Protein AF-A0A7C3XHL3-F1 (afdb_monomer_lite)

Structure (mmCIF, N/CA/C/O backbone):
data_AF-A0A7C3XHL3-F1
#
_entry.id   AF-A0A7C3XHL3-F1
#
loop_
_atom_site.group_PDB
_atom_site.id
_atom_site.type_symbol
_atom_site.label_atom_id
_atom_site.label_alt_id
_atom_site.label_comp_id
_atom_site.label_asym_id
_atom_site.label_entity_id
_atom_site.label_seq_id
_atom_site.pdbx_PDB_ins_code
_atom_site.Cartn_x
_atom_site.Cartn_y
_atom_site.Cartn_z
_atom_site.occupancy
_atom_site.B_iso_or_equiv
_atom_site.auth_seq_id
_atom_site.auth_comp_id
_atom_site.auth_asym_id
_atom_site.auth_atom_id
_atom_site.pdbx_PDB_model_num
ATOM 1 N N . MET A 1 1 ? -3.920 -27.253 0.991 1.00 56.31 1 MET A N 1
ATOM 2 C CA . MET A 1 1 ? -2.961 -26.558 0.097 1.00 56.31 1 MET A CA 1
ATOM 3 C C . MET A 1 1 ? -2.006 -25.718 0.935 1.00 56.31 1 MET A C 1
ATOM 5 O O . MET A 1 1 ? -2.482 -24.913 1.726 1.00 56.31 1 MET A O 1
ATOM 9 N N . ARG A 1 2 ? -0.683 -25.889 0.796 1.00 59.62 2 ARG A N 1
ATOM 10 C CA . ARG A 1 2 ? 0.287 -24.942 1.378 1.00 59.62 2 ARG A CA 1
ATOM 11 C C . ARG A 1 2 ? 0.294 -23.674 0.519 1.00 59.62 2 ARG A C 1
ATOM 13 O O . ARG A 1 2 ? 0.451 -23.776 -0.693 1.00 59.62 2 ARG A O 1
ATOM 20 N N . ARG A 1 3 ? 0.099 -22.502 1.129 1.00 81.25 3 ARG A N 1
ATOM 21 C CA . ARG A 1 3 ? 0.251 -21.213 0.437 1.00 81.25 3 ARG A CA 1
ATOM 22 C C . ARG A 1 3 ? 1.747 -20.973 0.205 1.00 81.25 3 ARG A C 1
ATOM 24 O O . ARG A 1 3 ? 2.517 -21.032 1.158 1.00 81.25 3 ARG A O 1
ATOM 31 N N . GLN A 1 4 ? 2.151 -20.752 -1.044 1.00 85.06 4 GLN A N 1
ATOM 32 C CA . GLN A 1 4 ? 3.506 -20.325 -1.401 1.00 85.06 4 GLN A CA 1
ATOM 33 C C . GLN A 1 4 ? 3.474 -18.848 -1.799 1.00 85.06 4 GLN A C 1
ATOM 35 O O . GLN A 1 4 ? 2.579 -18.428 -2.530 1.00 85.06 4 GLN A O 1
ATOM 40 N N . THR A 1 5 ? 4.462 -18.083 -1.336 1.00 85.38 5 THR A N 1
ATOM 41 C CA . THR A 1 5 ? 4.621 -16.653 -1.636 1.00 85.38 5 THR A CA 1
ATOM 42 C C . THR A 1 5 ? 5.980 -16.424 -2.291 1.00 85.38 5 THR A C 1
ATOM 44 O O . THR A 1 5 ? 6.978 -16.999 -1.857 1.00 85.38 5 THR A O 1
ATOM 47 N N . LYS A 1 6 ? 6.034 -15.579 -3.326 1.00 85.69 6 LYS A N 1
ATOM 48 C CA . LYS A 1 6 ? 7.278 -15.213 -4.019 1.00 85.69 6 LYS A CA 1
ATOM 49 C C . LYS A 1 6 ? 7.897 -13.969 -3.375 1.00 85.69 6 LYS A C 1
ATOM 51 O O . LYS A 1 6 ? 7.227 -12.949 -3.263 1.00 85.69 6 LYS A O 1
ATOM 56 N N . ILE A 1 7 ? 9.177 -14.040 -3.012 1.00 90.00 7 ILE A N 1
ATOM 57 C CA . ILE A 1 7 ? 9.982 -12.887 -2.576 1.00 90.00 7 ILE A CA 1
ATOM 58 C C . ILE A 1 7 ? 10.912 -12.502 -3.732 1.00 90.00 7 ILE A C 1
ATOM 60 O O . ILE A 1 7 ? 11.568 -13.372 -4.306 1.00 90.00 7 ILE A O 1
ATOM 64 N N . VAL A 1 8 ? 10.956 -11.219 -4.099 1.00 89.50 8 VAL A N 1
ATOM 65 C CA . VAL A 1 8 ? 11.791 -10.700 -5.197 1.00 89.50 8 VAL A CA 1
ATOM 66 C C . VAL A 1 8 ? 12.694 -9.592 -4.661 1.00 89.50 8 VAL A C 1
ATOM 68 O O . VAL A 1 8 ? 12.210 -8.676 -4.001 1.00 89.50 8 VAL A O 1
ATOM 71 N N . ILE A 1 9 ? 13.999 -9.677 -4.936 1.00 92.19 9 ILE A N 1
ATOM 72 C CA . ILE A 1 9 ? 15.020 -8.724 -4.473 1.00 92.19 9 ILE A CA 1
ATOM 73 C C . ILE A 1 9 ? 15.842 -8.267 -5.682 1.00 92.19 9 ILE A C 1
ATOM 75 O O . ILE A 1 9 ? 16.290 -9.088 -6.478 1.00 92.19 9 ILE A O 1
ATOM 79 N N . GLY A 1 10 ? 16.027 -6.956 -5.832 1.00 91.19 10 GLY A N 1
ATOM 80 C CA . GLY A 1 10 ? 16.708 -6.353 -6.975 1.00 91.19 10 GLY A CA 1
ATOM 81 C C . GLY A 1 10 ? 16.701 -4.826 -6.905 1.00 91.19 10 GLY A C 1
ATOM 82 O O . GLY A 1 10 ? 16.118 -4.238 -5.995 1.00 91.19 10 GLY A O 1
ATOM 83 N N . ARG A 1 11 ? 17.361 -4.168 -7.864 1.00 92.50 11 ARG A N 1
ATOM 84 C CA . ARG A 1 11 ? 17.395 -2.698 -7.948 1.00 92.50 11 ARG A CA 1
ATOM 85 C C . ARG A 1 11 ? 16.156 -2.177 -8.676 1.00 92.50 11 ARG A C 1
ATOM 87 O O . ARG A 1 11 ? 15.759 -2.749 -9.683 1.00 92.50 11 ARG A O 1
ATOM 94 N N . ASN A 1 12 ? 15.591 -1.071 -8.188 1.00 89.44 12 ASN A N 1
ATOM 95 C CA . ASN A 1 12 ? 14.476 -0.345 -8.812 1.00 89.44 12 ASN A CA 1
ATOM 96 C C . ASN A 1 12 ? 13.196 -1.166 -9.064 1.00 89.44 12 ASN A C 1
ATOM 98 O O . ASN A 1 12 ? 12.398 -0.794 -9.913 1.00 89.44 12 ASN A O 1
ATOM 102 N N . LEU A 1 13 ? 12.942 -2.245 -8.315 1.00 89.06 13 LEU A N 1
ATOM 103 C CA . LEU A 1 13 ? 11.772 -3.110 -8.541 1.00 89.06 13 LEU A CA 1
ATOM 104 C C . LEU A 1 13 ? 10.427 -2.368 -8.497 1.00 89.06 13 LEU A C 1
ATOM 106 O O . LEU A 1 13 ? 9.476 -2.775 -9.159 1.00 89.06 13 LEU A O 1
ATOM 110 N N . GLN A 1 14 ? 10.350 -1.271 -7.744 1.00 86.38 14 GLN A N 1
ATOM 111 C CA . GLN A 1 14 ? 9.159 -0.438 -7.627 1.00 86.38 14 GLN A CA 1
ATOM 112 C C . GLN A 1 14 ? 8.715 0.189 -8.957 1.00 86.38 14 GLN A C 1
ATOM 114 O O . GLN A 1 14 ? 7.529 0.449 -9.121 1.00 86.38 14 GLN A O 1
ATOM 119 N N . THR A 1 15 ? 9.622 0.398 -9.923 1.00 86.81 15 THR A N 1
ATOM 120 C CA . THR A 1 15 ? 9.246 0.915 -11.255 1.00 86.81 15 THR A CA 1
ATOM 121 C C . THR A 1 15 ? 8.487 -0.118 -12.081 1.00 86.81 15 THR A C 1
ATOM 123 O O . THR A 1 15 ? 7.773 0.237 -13.009 1.00 86.81 15 THR A O 1
ATOM 126 N N . ASP A 1 16 ? 8.631 -1.391 -11.720 1.00 85.12 16 ASP A N 1
ATOM 127 C CA . ASP A 1 16 ? 8.070 -2.552 -12.400 1.00 85.12 16 ASP A CA 1
ATOM 128 C C . ASP A 1 16 ? 6.983 -3.237 -11.557 1.00 85.12 16 ASP A C 1
ATOM 130 O O . ASP A 1 16 ? 6.675 -4.409 -11.772 1.00 85.12 16 ASP A O 1
ATOM 134 N N . ILE A 1 17 ? 6.387 -2.536 -10.585 1.00 82.06 17 ILE A N 1
ATOM 135 C CA . ILE A 1 17 ? 5.480 -3.145 -9.599 1.00 82.06 17 ILE A CA 1
ATOM 136 C C . ILE A 1 17 ? 4.307 -3.907 -10.239 1.00 82.06 17 ILE A C 1
ATOM 138 O O . ILE A 1 17 ? 3.929 -4.981 -9.769 1.00 82.06 17 ILE A O 1
ATOM 142 N N . LYS A 1 18 ? 3.820 -3.426 -11.391 1.00 78.44 18 LYS A N 1
ATOM 143 C CA . LYS A 1 18 ? 2.772 -4.067 -12.201 1.00 78.44 18 LYS A CA 1
ATOM 144 C C . LYS A 1 18 ? 3.165 -5.444 -12.757 1.00 78.44 18 LYS A C 1
ATOM 146 O O . LYS A 1 18 ? 2.292 -6.237 -13.067 1.00 78.44 18 LYS A O 1
ATOM 151 N N . LYS A 1 19 ? 4.458 -5.778 -12.859 1.00 82.88 19 LYS A N 1
ATOM 152 C CA . LYS A 1 19 ? 4.913 -7.130 -13.252 1.00 82.88 19 LYS A CA 1
ATOM 153 C C . LYS A 1 19 ? 4.711 -8.160 -12.138 1.00 82.88 19 LYS A C 1
ATOM 155 O O . LYS A 1 19 ? 4.701 -9.360 -12.403 1.00 82.88 19 LYS A O 1
ATOM 160 N N . TYR A 1 20 ? 4.590 -7.699 -10.893 1.00 82.25 20 TYR A N 1
ATOM 161 C CA . TYR A 1 20 ? 4.461 -8.552 -9.709 1.00 82.25 20 TYR A CA 1
ATOM 162 C C . TYR A 1 20 ? 3.019 -8.675 -9.214 1.00 82.25 20 TYR A C 1
ATOM 164 O O . TYR A 1 20 ? 2.722 -9.584 -8.443 1.00 82.25 20 TYR A O 1
ATOM 172 N N . ILE A 1 21 ? 2.129 -7.803 -9.687 1.00 78.44 21 ILE A N 1
ATOM 173 C CA . ILE A 1 21 ? 0.688 -7.867 -9.456 1.00 78.44 21 ILE A CA 1
ATOM 174 C C . ILE A 1 21 ? 0.060 -8.288 -10.776 1.00 78.44 21 ILE A C 1
ATOM 176 O O . ILE A 1 21 ? 0.080 -7.526 -11.739 1.00 78.44 21 ILE A O 1
ATOM 180 N N . ARG A 1 22 ? -0.448 -9.518 -10.866 1.00 67.94 22 ARG A N 1
ATOM 181 C CA . ARG A 1 22 ? -1.033 -9.979 -12.127 1.00 67.94 22 ARG A CA 1
ATOM 182 C C . ARG A 1 22 ? -2.329 -9.218 -12.389 1.00 67.94 22 ARG A C 1
ATOM 184 O O . ARG A 1 22 ? -3.164 -9.063 -11.499 1.00 67.94 22 ARG A O 1
ATOM 191 N N . 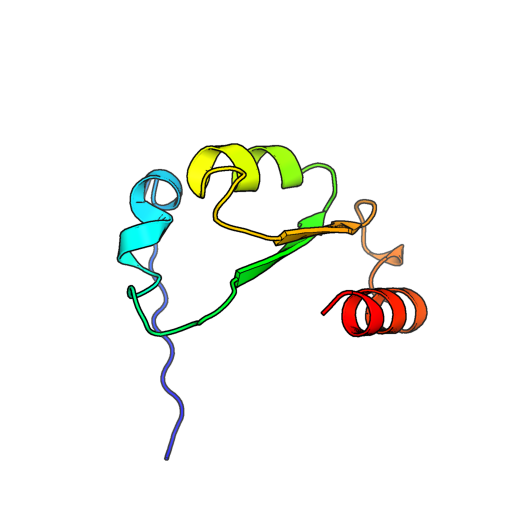SER A 1 23 ? -2.489 -8.754 -13.623 1.00 62.66 23 SER A N 1
ATOM 192 C CA . SER A 1 23 ? -3.743 -8.159 -14.078 1.00 62.66 23 SER A CA 1
ATOM 193 C C . SER A 1 23 ? -4.878 -9.179 -13.938 1.00 62.66 23 SER A C 1
ATOM 195 O O . SER A 1 23 ? -4.714 -10.333 -14.330 1.00 62.66 23 SER A O 1
ATOM 197 N N . GLY A 1 24 ? -6.003 -8.763 -13.354 1.00 69.06 24 GLY A N 1
ATOM 198 C CA . GLY A 1 24 ? -7.183 -9.609 -13.154 1.00 69.06 24 GLY A CA 1
ATOM 199 C C . GLY A 1 24 ? -7.213 -10.422 -11.855 1.00 69.06 24 GLY A C 1
ATOM 200 O O . GLY A 1 24 ? -8.275 -10.935 -11.517 1.00 69.06 24 GLY A O 1
ATOM 201 N N . ASP A 1 25 ? -6.116 -10.495 -11.088 1.00 76.38 25 ASP A N 1
ATOM 202 C CA . ASP A 1 25 ? -6.116 -11.199 -9.790 1.00 76.38 25 ASP A CA 1
ATOM 203 C C . ASP A 1 25 ? -6.986 -10.479 -8.741 1.00 76.38 25 ASP A C 1
ATOM 205 O O . ASP A 1 25 ? -7.474 -11.098 -7.795 1.00 76.38 25 ASP A O 1
ATOM 209 N N . PHE A 1 26 ? -7.184 -9.168 -8.903 1.00 83.75 26 PHE A N 1
ATOM 210 C CA . PHE A 1 26 ? -7.898 -8.323 -7.953 1.00 83.75 26 PHE A CA 1
ATOM 211 C C . PHE A 1 26 ? -8.799 -7.331 -8.691 1.00 83.75 26 PHE A C 1
ATOM 213 O O . PHE A 1 26 ? -8.372 -6.699 -9.655 1.00 83.75 26 PHE A O 1
ATOM 220 N N . SER A 1 27 ? -10.031 -7.159 -8.209 1.00 85.50 27 SER A N 1
ATOM 221 C CA . SER A 1 27 ? -10.956 -6.123 -8.692 1.00 85.50 27 SER A CA 1
ATOM 222 C C . SER A 1 27 ? -10.631 -4.733 -8.139 1.00 85.50 27 SER A C 1
ATOM 224 O O . SER A 1 27 ? -11.037 -3.729 -8.717 1.00 85.50 27 SER A O 1
ATOM 226 N N . LYS A 1 28 ? -9.910 -4.675 -7.013 1.00 86.44 28 LYS A N 1
ATOM 227 C CA . LYS A 1 28 ? -9.532 -3.451 -6.308 1.00 86.44 28 LYS A CA 1
ATOM 228 C C . LYS A 1 28 ? -8.213 -3.661 -5.569 1.00 86.44 28 LYS A C 1
ATOM 230 O O . LYS A 1 28 ? -8.005 -4.710 -4.960 1.00 86.44 28 LYS A O 1
ATOM 235 N N . ILE A 1 29 ? -7.345 -2.652 -5.587 1.00 86.94 29 ILE A N 1
ATOM 236 C CA . ILE A 1 29 ? -6.096 -2.630 -4.820 1.00 86.94 29 ILE A CA 1
ATOM 237 C C . ILE A 1 29 ? -6.181 -1.497 -3.798 1.00 86.94 29 ILE A C 1
ATOM 239 O O . ILE A 1 29 ? -6.394 -0.339 -4.157 1.00 86.94 29 ILE A O 1
ATOM 243 N N . VAL A 1 30 ? -5.986 -1.837 -2.522 1.00 91.81 30 VAL A N 1
ATOM 244 C CA . VAL A 1 30 ? -5.890 -0.862 -1.432 1.00 91.81 30 VAL A CA 1
ATOM 245 C C . VAL A 1 30 ? -4.493 -0.906 -0.831 1.00 91.81 30 VAL A C 1
ATOM 247 O O . VAL A 1 30 ? -4.018 -1.957 -0.400 1.00 91.81 30 VAL A O 1
ATOM 250 N N . VAL A 1 31 ? -3.836 0.249 -0.783 1.00 92.12 31 VAL A N 1
ATOM 251 C CA . VAL A 1 31 ? -2.523 0.425 -0.167 1.00 92.12 31 VAL A CA 1
ATOM 252 C C . VAL A 1 31 ? -2.698 1.041 1.216 1.00 92.12 31 VAL A C 1
ATOM 254 O O . VAL A 1 31 ? -3.152 2.177 1.354 1.00 92.12 31 VAL A O 1
ATOM 257 N N . ILE A 1 32 ? -2.288 0.302 2.244 1.00 95.00 32 ILE A N 1
ATOM 258 C CA . ILE A 1 32 ? -2.196 0.789 3.623 1.00 95.00 32 ILE A CA 1
ATOM 259 C C . ILE A 1 32 ? -0.734 1.144 3.881 1.00 95.00 32 ILE A C 1
ATOM 261 O O . ILE A 1 32 ? 0.140 0.284 3.779 1.00 95.00 32 ILE A O 1
ATOM 265 N N . THR A 1 33 ? -0.448 2.412 4.169 1.00 94.75 33 THR A N 1
ATOM 266 C CA . THR A 1 33 ? 0.935 2.911 4.249 1.00 94.75 33 THR A CA 1
ATOM 267 C C . THR A 1 33 ? 1.088 4.035 5.268 1.00 94.75 33 THR A C 1
ATOM 269 O O . THR A 1 33 ? 0.120 4.641 5.715 1.00 94.75 33 THR A O 1
ATOM 272 N N . ASP A 1 3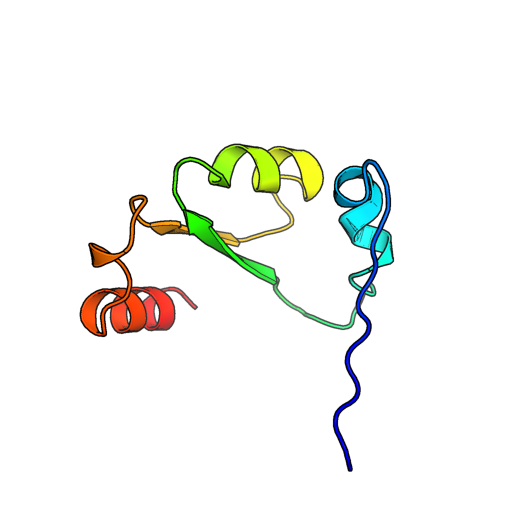4 ? 2.325 4.379 5.600 1.00 94.69 34 ASP A N 1
ATOM 273 C CA . ASP A 1 34 ? 2.647 5.619 6.295 1.00 94.69 34 ASP A CA 1
ATOM 274 C C . ASP A 1 34 ? 2.542 6.848 5.375 1.00 94.69 34 ASP A C 1
ATOM 276 O O . ASP A 1 34 ? 2.848 6.784 4.178 1.00 94.69 34 ASP A O 1
ATOM 280 N N . ASN A 1 35 ? 2.206 8.003 5.956 1.00 93.94 35 ASN A N 1
ATOM 281 C CA . ASN A 1 35 ? 2.116 9.292 5.261 1.00 93.94 35 ASN A CA 1
ATOM 282 C C . ASN A 1 35 ? 3.415 9.688 4.551 1.00 93.94 35 ASN A C 1
ATOM 284 O O . ASN A 1 35 ? 3.361 10.252 3.460 1.00 93.94 35 ASN A O 1
ATOM 288 N N . ASN A 1 36 ? 4.572 9.348 5.124 1.00 93.44 36 ASN A N 1
ATOM 289 C CA . ASN A 1 36 ? 5.874 9.647 4.523 1.00 93.44 36 ASN A CA 1
ATOM 290 C C . ASN A 1 36 ? 6.139 8.831 3.245 1.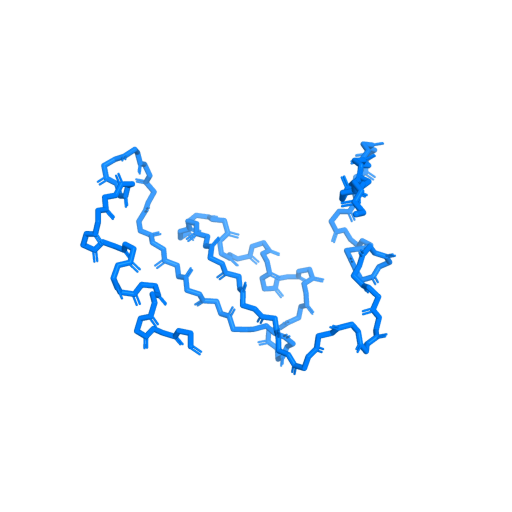00 93.44 36 ASN A C 1
ATOM 292 O O . ASN A 1 36 ? 6.895 9.262 2.379 1.00 93.44 36 ASN A O 1
ATOM 296 N N . VAL A 1 37 ? 5.508 7.661 3.111 1.00 91.56 37 VAL A N 1
ATOM 297 C CA . VAL A 1 37 ? 5.720 6.722 1.995 1.00 91.56 37 VAL A CA 1
ATOM 298 C C . VAL A 1 37 ? 4.598 6.827 0.951 1.00 91.56 37 VAL A C 1
ATOM 300 O O . VAL A 1 37 ? 4.808 6.509 -0.220 1.00 91.56 37 VAL A O 1
ATOM 303 N N . LYS A 1 38 ? 3.429 7.370 1.324 1.00 91.19 38 LYS A N 1
ATOM 304 C CA . LYS A 1 38 ? 2.275 7.614 0.437 1.00 91.19 38 LYS A CA 1
ATOM 305 C C . LYS A 1 38 ? 2.632 8.215 -0.938 1.00 91.19 38 LYS A C 1
ATOM 307 O O . LYS A 1 38 ? 2.095 7.717 -1.932 1.00 91.19 38 LYS A O 1
ATOM 312 N N . PRO A 1 39 ? 3.507 9.237 -1.061 1.00 90.81 39 PRO A N 1
ATOM 313 C CA . PRO A 1 39 ? 3.848 9.805 -2.369 1.00 90.81 39 PRO A CA 1
ATOM 314 C C . PRO A 1 39 ? 4.525 8.804 -3.316 1.00 90.81 39 PRO A C 1
ATOM 316 O O . PRO A 1 39 ? 4.320 8.874 -4.527 1.00 90.81 39 PRO A O 1
ATOM 319 N N . LEU A 1 40 ? 5.296 7.850 -2.779 1.00 88.69 40 LEU A N 1
ATOM 320 C CA . LEU A 1 40 ? 5.988 6.837 -3.579 1.00 88.69 40 LEU A CA 1
ATOM 321 C C . LEU A 1 40 ? 4.987 5.883 -4.235 1.00 88.69 40 LEU A C 1
ATOM 323 O O . LEU A 1 40 ? 5.092 5.619 -5.429 1.00 88.69 40 LEU A O 1
ATOM 327 N N . PHE A 1 41 ? 3.973 5.430 -3.496 1.00 87.06 41 PHE A N 1
ATOM 328 C CA . PHE A 1 41 ? 2.940 4.553 -4.054 1.00 87.06 41 PHE A CA 1
ATOM 329 C C . PHE A 1 41 ? 2.132 5.237 -5.158 1.00 87.06 41 PHE A C 1
ATOM 331 O O . PHE A 1 41 ? 1.960 4.647 -6.221 1.00 87.06 41 PHE A O 1
ATOM 338 N N . LYS A 1 42 ? 1.740 6.507 -4.970 1.00 84.75 42 LYS A N 1
ATOM 339 C CA . LYS A 1 42 ? 1.078 7.287 -6.033 1.00 84.75 42 LYS A CA 1
ATOM 340 C C . LYS A 1 42 ? 1.928 7.385 -7.301 1.00 84.75 42 LYS A C 1
ATOM 342 O O . LYS A 1 42 ? 1.392 7.265 -8.397 1.00 84.75 42 LYS A O 1
ATOM 347 N N 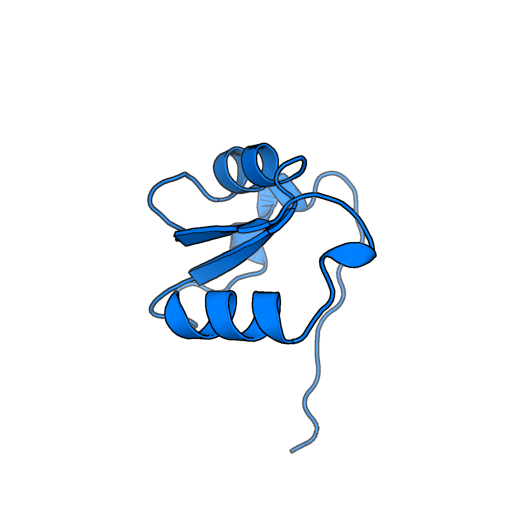. LYS A 1 43 ? 3.241 7.589 -7.148 1.00 87.69 43 LYS A N 1
ATOM 348 C CA . LYS A 1 43 ? 4.179 7.701 -8.272 1.00 87.69 43 LYS A CA 1
ATOM 349 C C . LYS A 1 43 ? 4.291 6.402 -9.077 1.00 87.69 43 LYS A C 1
ATOM 351 O O . LYS A 1 43 ? 4.366 6.474 -10.297 1.00 87.69 43 LYS A O 1
ATOM 356 N N . TYR A 1 44 ? 4.351 5.244 -8.416 1.00 85.44 44 TYR A N 1
ATOM 357 C CA . TYR A 1 44 ? 4.667 3.974 -9.086 1.00 85.44 44 TYR A CA 1
ATOM 358 C C . TYR A 1 44 ? 3.445 3.156 -9.522 1.00 85.44 44 TYR A C 1
ATOM 360 O O . TYR A 1 44 ? 3.532 2.442 -10.516 1.00 85.44 44 TYR A O 1
ATOM 368 N N . PHE A 1 45 ? 2.315 3.259 -8.818 1.00 79.81 45 PHE A N 1
ATOM 369 C CA . PHE A 1 45 ? 1.069 2.601 -9.230 1.00 79.81 45 PHE A CA 1
ATOM 370 C C . PHE A 1 45 ? 0.231 3.452 -10.190 1.00 79.81 45 PHE A C 1
ATOM 372 O O . PHE A 1 45 ? -0.486 2.901 -11.014 1.00 79.81 45 PHE A O 1
ATOM 379 N N . GLY A 1 46 ? 0.349 4.781 -10.122 1.00 73.56 46 GLY A N 1
ATOM 380 C CA . GLY A 1 46 ? -0.611 5.696 -10.737 1.00 73.56 46 GLY A CA 1
ATOM 381 C C . GLY A 1 46 ? -1.780 5.966 -9.786 1.00 73.56 46 GLY A C 1
ATOM 382 O O . GLY A 1 46 ? -2.281 5.067 -9.118 1.00 73.56 46 GLY A O 1
ATOM 383 N N . ALA A 1 47 ? -2.189 7.231 -9.673 1.00 63.78 47 ALA A N 1
ATOM 384 C CA . ALA A 1 47 ? -3.154 7.664 -8.659 1.00 63.78 47 ALA A CA 1
ATOM 385 C C . ALA A 1 47 ? -4.579 7.116 -8.862 1.00 63.78 47 ALA A C 1
ATOM 387 O O . ALA A 1 47 ? -5.346 7.111 -7.908 1.00 63.78 47 ALA A O 1
ATOM 388 N N . GLU A 1 48 ? -4.918 6.674 -10.073 1.00 66.62 48 GLU A N 1
ATOM 389 C CA . GLU A 1 48 ? -6.253 6.177 -10.438 1.00 66.62 48 GLU A CA 1
ATOM 390 C C . GLU A 1 48 ? -6.400 4.658 -10.258 1.00 66.62 48 GLU A C 1
ATOM 392 O O . GLU A 1 48 ? -7.506 4.134 -10.311 1.00 66.62 48 GLU A O 1
ATOM 397 N N . GLU A 1 49 ? -5.296 3.940 -10.026 1.00 76.31 49 GLU A N 1
ATOM 398 C CA . GLU A 1 49 ? -5.292 2.471 -9.957 1.00 76.31 49 GLU A CA 1
ATOM 399 C C . GLU A 1 49 ? -5.350 1.926 -8.523 1.00 76.31 49 GLU A C 1
ATOM 401 O O . GLU A 1 49 ? -5.529 0.721 -8.329 1.00 76.31 49 GLU A O 1
ATOM 406 N N . ILE A 1 50 ? -5.177 2.787 -7.514 1.00 87.06 50 ILE A N 1
ATOM 407 C CA . ILE A 1 50 ? -5.119 2.381 -6.107 1.00 87.06 50 ILE A CA 1
ATOM 408 C C . ILE A 1 50 ? -5.863 3.341 -5.185 1.00 87.06 50 ILE A C 1
ATOM 410 O O . ILE A 1 50 ? -5.697 4.560 -5.249 1.00 87.06 50 ILE A O 1
ATOM 414 N N . ASP A 1 51 ? -6.568 2.765 -4.218 1.00 91.25 51 ASP A N 1
ATOM 415 C CA . ASP A 1 51 ? -7.018 3.494 -3.038 1.00 91.25 51 ASP A CA 1
ATOM 416 C C . ASP A 1 51 ? -5.904 3.486 -1.990 1.00 91.25 51 ASP A C 1
ATOM 418 O O . ASP A 1 51 ? -5.277 2.455 -1.743 1.00 91.25 51 ASP A O 1
ATOM 422 N N . ILE A 1 52 ? -5.636 4.630 -1.352 1.00 92.88 52 ILE A N 1
ATOM 423 C CA . ILE A 1 52 ? -4.562 4.740 -0.355 1.00 92.88 52 ILE A CA 1
ATOM 424 C C . ILE A 1 52 ? -5.115 5.203 0.988 1.00 92.88 52 ILE A C 1
ATOM 426 O O . ILE A 1 52 ? -5.473 6.375 1.145 1.00 92.88 52 ILE A O 1
ATOM 430 N N . PHE A 1 53 ? -5.053 4.317 1.982 1.00 95.44 53 PHE A N 1
ATOM 431 C CA . PHE A 1 53 ? -5.249 4.662 3.385 1.00 95.44 53 PHE A CA 1
ATOM 432 C C . PHE A 1 53 ? -3.889 4.923 4.032 1.00 95.44 53 PHE A C 1
ATOM 434 O O . PHE A 1 53 ? -3.041 4.031 4.106 1.00 95.44 53 PHE A O 1
ATOM 441 N N . ALA A 1 54 ? -3.659 6.155 4.486 1.00 95.12 54 ALA A N 1
ATOM 442 C CA . ALA A 1 54 ? -2.378 6.538 5.062 1.00 95.12 54 ALA A CA 1
ATOM 443 C C . ALA A 1 54 ? -2.490 6.921 6.539 1.00 95.12 54 ALA A C 1
ATOM 445 O O . ALA A 1 54 ? -3.319 7.748 6.918 1.00 95.12 54 ALA A O 1
ATOM 446 N N . LEU A 1 55 ? -1.625 6.325 7.357 1.00 95.62 55 LEU A N 1
ATOM 447 C CA . LEU A 1 55 ? -1.489 6.603 8.784 1.00 95.62 55 LEU A CA 1
ATOM 448 C C . LEU A 1 55 ? -0.323 7.564 9.040 1.00 95.62 55 LEU A C 1
ATOM 450 O O . LEU A 1 55 ? 0.534 7.790 8.182 1.00 95.62 55 LEU A O 1
ATOM 454 N N . LYS A 1 56 ? -0.269 8.141 10.244 1.00 95.50 56 LYS A N 1
ATOM 455 C CA . LYS A 1 56 ? 0.961 8.799 10.707 1.00 95.50 56 LYS A CA 1
ATOM 456 C C . LYS A 1 56 ? 2.092 7.771 10.793 1.00 9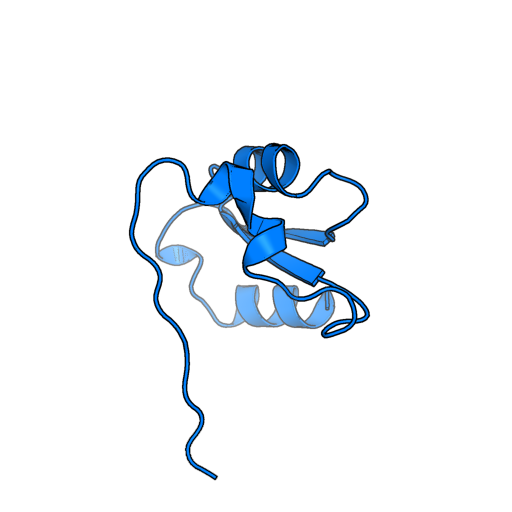5.50 56 LYS A C 1
ATOM 458 O O . LYS A 1 56 ? 1.840 6.577 10.870 1.00 95.50 56 LYS A O 1
ATOM 463 N N . SER A 1 57 ? 3.332 8.249 10.783 1.00 93.44 57 SER A N 1
ATOM 464 C CA . SER A 1 57 ? 4.489 7.367 10.901 1.00 93.44 57 SER A CA 1
ATOM 465 C C . SER A 1 57 ? 4.813 7.011 12.342 1.00 93.44 57 SER A C 1
ATOM 467 O O . SER A 1 57 ? 4.829 7.883 13.211 1.00 93.44 57 SER A O 1
ATOM 469 N N . GLY A 1 58 ? 5.159 5.741 12.561 1.00 93.19 58 GLY A N 1
ATOM 470 C CA . GLY A 1 58 ? 5.788 5.261 13.789 1.00 93.19 58 GLY A CA 1
ATOM 471 C C . GLY A 1 58 ? 5.014 4.167 14.524 1.00 93.19 58 GLY A C 1
ATOM 472 O O . GLY A 1 58 ? 3.847 3.892 14.262 1.00 93.19 58 GLY A O 1
ATOM 473 N N . GLU A 1 59 ? 5.690 3.553 15.496 1.00 95.19 59 GLU A N 1
ATOM 474 C CA . GLU A 1 59 ? 5.216 2.347 16.191 1.00 95.19 59 GLU A CA 1
ATOM 475 C C . GLU A 1 59 ? 3.873 2.535 16.902 1.00 95.19 59 GLU A C 1
ATOM 477 O O . GLU A 1 59 ? 3.052 1.624 16.950 1.00 95.19 59 GLU A O 1
ATOM 482 N N . LYS A 1 60 ? 3.619 3.746 17.408 1.00 95.94 60 LYS A N 1
ATOM 483 C CA . LYS A 1 60 ? 2.394 4.080 18.148 1.00 95.94 60 LYS A CA 1
ATOM 484 C C . LYS A 1 60 ? 1.124 3.893 17.318 1.00 95.94 60 LYS A C 1
ATOM 486 O O . LYS A 1 60 ? 0.051 3.707 17.886 1.00 95.94 60 LYS A O 1
ATOM 491 N N . GLU A 1 61 ? 1.230 3.927 15.993 1.00 95.81 61 GLU A N 1
ATOM 492 C CA . GLU A 1 61 ? 0.086 3.778 15.096 1.00 95.81 61 GLU A CA 1
ATOM 493 C C . GLU A 1 61 ? -0.319 2.306 14.889 1.00 95.81 61 GLU A C 1
ATOM 495 O O . GLU A 1 61 ? -1.407 2.046 14.371 1.00 95.81 61 GLU A O 1
ATOM 500 N N . LYS A 1 62 ? 0.489 1.342 15.358 1.00 95.38 62 LYS A N 1
ATOM 501 C CA . LYS A 1 62 ? 0.180 -0.097 15.337 1.00 95.38 62 LYS A CA 1
ATOM 502 C C . LYS A 1 62 ? -0.726 -0.483 16.505 1.00 95.38 62 LYS A C 1
ATOM 504 O O . LYS A 1 62 ? -0.308 -1.109 17.475 1.00 95.38 62 LYS A O 1
ATOM 509 N N . ASN A 1 63 ? -1.983 -0.072 16.425 1.00 97.12 63 ASN A N 1
ATOM 510 C CA . ASN A 1 63 ? -2.975 -0.313 17.467 1.00 97.12 63 ASN A CA 1
ATOM 511 C C . ASN A 1 63 ? -4.335 -0.712 16.872 1.00 97.12 63 ASN A C 1
ATOM 513 O O . ASN A 1 63 ? -4.616 -0.461 15.698 1.00 97.12 63 ASN A O 1
ATOM 517 N N . LEU A 1 64 ? -5.188 -1.317 17.705 1.00 98.12 64 LEU A N 1
ATOM 518 C CA . LEU A 1 64 ? -6.513 -1.803 17.299 1.00 98.12 64 LEU A CA 1
ATOM 519 C C . LEU A 1 64 ? -7.411 -0.688 16.760 1.00 98.12 64 LEU A C 1
ATOM 521 O O . LEU A 1 64 ? -8.074 -0.877 15.749 1.00 98.12 64 LEU A O 1
ATOM 525 N N . LYS A 1 65 ? -7.361 0.505 17.358 1.00 97.50 65 LYS A N 1
ATOM 526 C CA . LYS A 1 65 ? -8.158 1.652 16.909 1.00 97.50 65 LYS A CA 1
ATOM 527 C C . LYS A 1 65 ? -7.835 2.054 15.468 1.00 97.50 65 LYS A C 1
ATOM 529 O O . LYS A 1 65 ? -8.717 2.465 14.721 1.00 97.50 65 LYS A O 1
ATOM 534 N N . ASN A 1 66 ? -6.572 1.975 15.062 1.00 97.12 66 ASN A N 1
ATOM 535 C CA . ASN A 1 66 ? -6.187 2.248 13.680 1.00 97.12 66 ASN A CA 1
ATOM 536 C C . ASN A 1 66 ? -6.514 1.081 12.747 1.00 97.12 66 ASN A C 1
ATOM 538 O O . ASN A 1 66 ? -6.894 1.331 11.606 1.00 97.12 66 ASN A O 1
ATOM 542 N N . LEU A 1 67 ? -6.437 -0.163 13.227 1.00 97.19 67 LEU A N 1
ATOM 543 C CA . LEU A 1 67 ? -6.916 -1.322 12.476 1.00 97.19 67 LEU A CA 1
ATOM 544 C C . LEU A 1 67 ? -8.419 -1.216 12.172 1.00 97.19 67 LEU A C 1
ATOM 546 O O . LEU A 1 67 ? -8.816 -1.417 11.032 1.00 97.19 67 LEU A O 1
ATOM 550 N N . GLU A 1 68 ? -9.245 -0.828 13.144 1.00 98.00 68 GLU A N 1
ATOM 551 C CA . GLU A 1 68 ? -10.688 -0.617 12.951 1.00 98.00 68 GLU A CA 1
ATOM 552 C C . GLU A 1 68 ? -10.974 0.432 11.874 1.00 98.00 68 GLU A C 1
ATOM 554 O O . GLU A 1 68 ? -11.815 0.215 11.006 1.00 98.00 68 GLU A O 1
ATOM 559 N N . LYS A 1 69 ? -10.227 1.542 11.870 1.00 97.06 69 LYS A N 1
ATOM 560 C CA . LYS A 1 69 ? -10.351 2.569 10.825 1.00 97.06 69 LYS A CA 1
ATOM 561 C C . LYS A 1 69 ? -9.956 2.054 9.445 1.00 97.06 69 LYS A C 1
ATOM 563 O O . LYS A 1 69 ? -10.595 2.424 8.467 1.00 97.06 69 LYS A O 1
ATOM 568 N N . ILE A 1 70 ? -8.908 1.230 9.361 1.00 96.81 70 ILE A N 1
ATOM 569 C CA . ILE A 1 70 ? -8.521 0.577 8.106 1.00 96.81 70 ILE A CA 1
ATOM 570 C C . ILE A 1 70 ? -9.672 -0.310 7.626 1.00 96.81 70 ILE A C 1
ATOM 572 O O . ILE A 1 70 ? -10.063 -0.213 6.472 1.00 96.81 70 ILE A O 1
ATOM 576 N N . LEU A 1 71 ? -10.247 -1.131 8.506 1.00 96.38 71 LEU A N 1
ATOM 577 C CA . LEU A 1 71 ? -11.347 -2.032 8.151 1.00 96.38 71 LEU A CA 1
ATOM 578 C C . LEU A 1 71 ? -12.621 -1.285 7.731 1.00 96.38 71 LEU A C 1
ATOM 580 O O . LEU A 1 71 ? -13.331 -1.776 6.869 1.00 96.38 71 LEU A O 1
ATOM 584 N N . GLN A 1 72 ? -12.896 -0.106 8.298 1.00 96.69 72 GLN A N 1
ATOM 585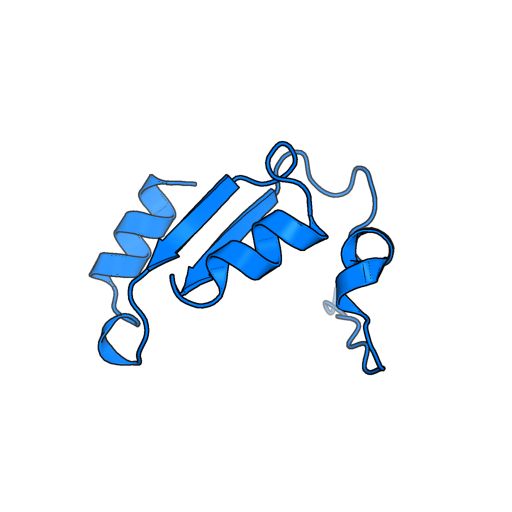 C CA . GLN A 1 72 ? -14.008 0.760 7.873 1.00 96.69 72 GLN A CA 1
ATOM 586 C C . GLN A 1 72 ? -13.782 1.422 6.506 1.00 96.69 72 GLN A C 1
ATOM 588 O O . GLN A 1 72 ? -14.737 1.882 5.886 1.00 96.69 72 GLN A O 1
ATOM 593 N N . PHE A 1 73 ? -12.527 1.536 6.070 1.00 95.06 73 PHE A N 1
ATOM 594 C CA . PHE A 1 73 ? -12.170 2.126 4.783 1.00 95.06 73 PHE A CA 1
ATOM 595 C C . PHE A 1 73 ? -12.239 1.122 3.623 1.00 95.06 73 PHE A C 1
ATOM 597 O O . PHE A 1 73 ? -12.467 1.532 2.484 1.00 95.06 73 PHE A O 1
ATOM 604 N N . LEU A 1 74 ? -11.978 -0.159 3.904 1.00 90.44 74 LEU A N 1
ATOM 605 C CA . LEU A 1 74 ? -11.988 -1.244 2.917 1.00 90.44 74 LEU A CA 1
ATOM 606 C C . LEU A 1 74 ? -13.407 -1.554 2.433 1.00 90.44 74 LEU A C 1
ATOM 608 O O . LEU A 1 74 ? -13.552 -1.667 1.193 1.00 90.44 74 LEU A O 1
#

Foldseek 3Di:
DDDDDDDDDDPPCLLVVCVVPDPPPDPAAEAEEAPVCVVSCCVRCPVVRYHYDHDHDDDVCPDPVNVVVVVVVD

Secondary structure (DSSP, 8-state):
----------SSGGGGGGGTS-TTS-S--EEEEETTTHHHHHHHH-TTS-EEEEEPSSGGG-SHHHHHHHHHH-

pLDDT: mean 87.44, std 9.69, range [56.31, 98.12]

Sequence (74 aa):
MRRQTKIVIGRNLQTDIKKYIRSGDFSKIVVITDNNVKPLFKKYFGAEEIDIFALKSGEKEKNLKNLEKILQFL

Radius of gyration: 14.25 Å; chains: 1; bounding box: 31×36×32 Å